Protein AF-A0A7V7E9E5-F1 (afdb_monomer_lite)

Sequence (67 aa):
MSAIKDILEGLKTAIELNSKVVSVAKAVDGLATDMRGIDRRLVRIETIIEITRPDGGTLRIAPSPDK

Structure (mmCIF, N/CA/C/O backbone):
data_AF-A0A7V7E9E5-F1
#
_entry.id   AF-A0A7V7E9E5-F1
#
loop_
_atom_site.group_PDB
_atom_site.id
_atom_site.type_symbol
_atom_site.label_atom_id
_atom_site.label_alt_id
_atom_site.label_comp_id
_atom_site.label_asym_id
_atom_site.label_entity_id
_atom_site.label_seq_id
_atom_site.pdbx_PDB_ins_code
_atom_site.Cartn_x
_atom_site.Cartn_y
_atom_site.Cartn_z
_atom_site.occupancy
_atom_site.B_iso_or_equiv
_atom_site.auth_seq_id
_atom_site.auth_comp_id
_atom_site.auth_asym_id
_atom_site.auth_atom_id
_atom_site.pdbx_PDB_model_num
ATOM 1 N N . MET A 1 1 ? -21.238 10.970 38.420 1.00 52.50 1 MET A N 1
ATOM 2 C CA . MET A 1 1 ? -21.055 10.374 37.078 1.00 52.50 1 MET A CA 1
ATOM 3 C C . MET A 1 1 ? -21.356 8.895 37.196 1.00 52.50 1 MET A C 1
ATOM 5 O O . MET A 1 1 ? -20.908 8.288 38.157 1.00 52.50 1 MET A O 1
ATOM 9 N N . SER A 1 2 ? -22.220 8.357 36.336 1.00 84.00 2 SER A N 1
ATOM 10 C CA . SER A 1 2 ? -22.604 6.942 36.401 1.00 84.00 2 SER A CA 1
ATOM 11 C C . SER A 1 2 ? -21.523 6.111 35.718 1.00 84.00 2 SER A C 1
ATOM 13 O O . SER A 1 2 ? -21.289 6.317 34.532 1.00 84.00 2 SER A O 1
ATOM 15 N N . ALA A 1 3 ? -20.913 5.163 36.432 1.00 86.25 3 ALA A N 1
ATOM 16 C CA . ALA A 1 3 ? -19.863 4.285 35.903 1.00 86.25 3 ALA A CA 1
ATOM 17 C C . ALA A 1 3 ? -20.270 3.568 34.598 1.00 86.25 3 ALA A C 1
ATOM 19 O O . ALA A 1 3 ? -19.435 3.300 33.741 1.00 86.25 3 ALA A O 1
ATOM 20 N N . ILE A 1 4 ? -21.568 3.311 34.404 1.00 88.25 4 ILE A N 1
ATOM 21 C CA . ILE A 1 4 ? -22.110 2.710 33.176 1.00 88.25 4 ILE A CA 1
ATOM 22 C C . ILE A 1 4 ? -21.951 3.647 31.968 1.00 88.25 4 ILE A C 1
ATOM 24 O O . ILE A 1 4 ? -21.663 3.188 30.864 1.00 88.25 4 ILE A O 1
ATOM 28 N N . LYS A 1 5 ? -22.122 4.959 32.166 1.00 90.75 5 LYS A N 1
ATOM 29 C CA . LYS A 1 5 ? -21.975 5.956 31.099 1.00 90.75 5 LYS A CA 1
ATOM 30 C C . LYS A 1 5 ? -20.523 6.027 30.618 1.00 90.75 5 LYS A C 1
ATOM 32 O O . LYS A 1 5 ? -20.294 6.010 29.414 1.00 90.75 5 LYS A O 1
ATOM 37 N N . ASP A 1 6 ? -19.576 6.015 31.551 1.00 92.50 6 ASP A N 1
ATOM 38 C CA . ASP A 1 6 ? -18.144 6.080 31.243 1.00 92.50 6 ASP A CA 1
ATOM 39 C C . ASP A 1 6 ? -17.673 4.803 30.516 1.00 92.50 6 ASP A C 1
ATOM 41 O O . ASP A 1 6 ? -16.905 4.871 29.557 1.00 92.50 6 ASP A O 1
ATOM 45 N N . ILE A 1 7 ? -18.206 3.632 30.897 1.00 90.88 7 ILE A N 1
ATOM 46 C CA . ILE A 1 7 ? -17.949 2.359 30.199 1.00 90.88 7 ILE A CA 1
ATOM 47 C C . ILE A 1 7 ? -18.475 2.397 28.759 1.00 90.88 7 ILE A C 1
ATOM 49 O O . ILE A 1 7 ? -17.759 2.000 27.840 1.00 90.88 7 ILE A O 1
ATOM 53 N N . LEU A 1 8 ? -19.704 2.878 28.541 1.00 92.25 8 LEU A N 1
ATOM 54 C CA . LEU A 1 8 ? -20.300 2.982 27.202 1.00 92.25 8 LEU A CA 1
ATOM 55 C C . LEU A 1 8 ? -19.507 3.927 26.290 1.00 92.25 8 LEU A C 1
ATOM 57 O O . LEU A 1 8 ? -19.316 3.635 25.108 1.00 92.25 8 LEU A O 1
ATOM 61 N N . GLU A 1 9 ? -19.018 5.036 26.836 1.00 94.50 9 GLU A N 1
ATOM 62 C CA . GLU A 1 9 ? -18.197 6.004 26.109 1.00 94.50 9 GLU A CA 1
ATOM 63 C C . GLU A 1 9 ? -16.815 5.435 25.752 1.00 94.50 9 GLU A C 1
ATOM 65 O O . GLU A 1 9 ? -16.352 5.582 24.614 1.00 94.50 9 GLU A O 1
ATOM 70 N N . GLY A 1 10 ? -16.202 4.681 26.669 1.00 92.25 10 GLY A N 1
ATOM 71 C CA . GLY A 1 10 ? -14.978 3.924 26.400 1.00 92.25 10 GLY A CA 1
ATOM 72 C C . GLY A 1 10 ? -15.167 2.872 25.303 1.00 92.25 10 GLY A C 1
ATOM 73 O O . GLY A 1 10 ? -14.345 2.772 24.392 1.00 92.25 10 GLY A O 1
ATOM 74 N N . LEU A 1 11 ? -16.283 2.137 25.331 1.00 93.50 11 LEU A N 1
ATOM 75 C CA . LEU A 1 11 ? -16.612 1.114 24.331 1.00 93.50 11 LEU A CA 1
ATOM 76 C C . LEU A 1 11 ? -16.821 1.725 22.941 1.00 93.50 11 LEU A C 1
ATOM 78 O O . LEU A 1 11 ? -16.277 1.223 21.957 1.00 93.50 11 LEU A O 1
ATOM 82 N N . LYS A 1 12 ? -17.542 2.849 22.859 1.00 94.62 12 LYS A N 1
ATOM 83 C CA . LYS A 1 12 ? -17.709 3.604 21.610 1.00 94.62 12 LYS A CA 1
ATOM 84 C C . LYS A 1 12 ? -16.358 4.050 21.051 1.00 94.62 12 LYS A C 1
ATOM 86 O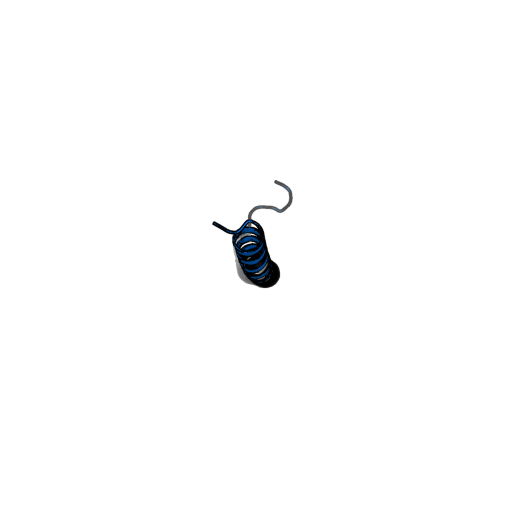 O . LYS A 1 12 ? -16.073 3.823 19.877 1.00 94.62 12 LYS A O 1
ATOM 91 N N . THR A 1 13 ? -15.513 4.620 21.905 1.00 95.69 13 THR A N 1
ATOM 92 C CA . THR A 1 13 ? -14.172 5.076 21.521 1.00 95.69 13 THR A CA 1
ATOM 93 C C . THR A 1 13 ? -13.321 3.916 21.004 1.00 95.69 13 THR A C 1
ATOM 95 O O . THR A 1 13 ? -12.682 4.043 19.962 1.00 95.69 13 THR A O 1
ATOM 98 N N . ALA A 1 14 ? -13.354 2.763 21.678 1.00 94.38 14 ALA A N 1
ATOM 99 C CA . ALA A 1 14 ? -12.622 1.568 21.265 1.00 94.38 14 ALA A CA 1
ATOM 100 C C . ALA A 1 14 ? -13.081 1.040 19.895 1.00 94.38 14 ALA A C 1
ATOM 102 O O . ALA A 1 14 ? -12.246 0.680 19.064 1.00 94.38 14 ALA A O 1
ATOM 103 N N . ILE A 1 15 ? -14.391 1.040 19.627 1.00 94.81 15 ILE A N 1
ATOM 104 C CA . ILE A 1 15 ? 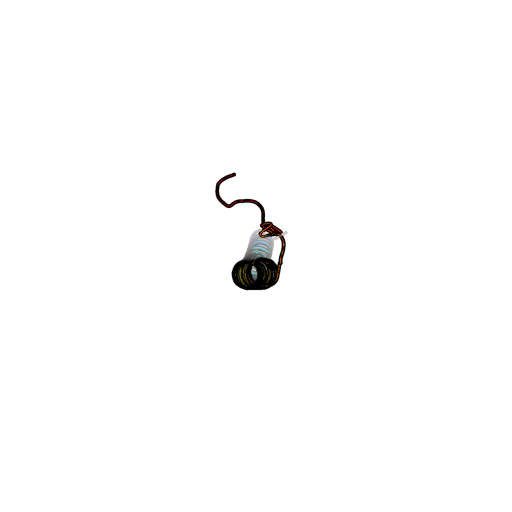-14.949 0.636 18.328 1.00 94.81 15 ILE A CA 1
ATOM 105 C C . ILE A 1 15 ? -14.484 1.587 17.218 1.00 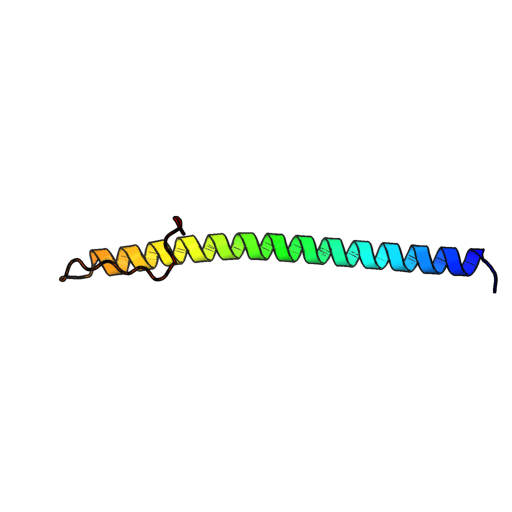94.81 15 ILE A C 1
ATOM 107 O O . ILE A 1 15 ? -14.034 1.134 16.163 1.00 94.81 15 ILE A O 1
ATOM 111 N N . GLU A 1 16 ? -14.546 2.899 17.454 1.00 96.25 16 GLU A N 1
ATOM 112 C CA . GLU A 1 16 ? -14.086 3.901 16.488 1.00 96.25 16 GLU A CA 1
ATOM 113 C C . GLU A 1 16 ? -12.585 3.771 16.202 1.00 96.25 16 GLU A C 1
ATOM 115 O O . GLU A 1 16 ? -12.161 3.843 15.046 1.00 96.25 16 GLU A O 1
ATOM 120 N N . LEU A 1 17 ? -11.778 3.528 17.238 1.00 96.19 17 LEU A N 1
ATOM 121 C CA . LEU A 1 17 ? -10.343 3.280 17.106 1.00 96.19 17 LEU A CA 1
ATOM 122 C C . LEU A 1 17 ? -10.072 2.027 16.277 1.00 96.19 17 LEU A C 1
ATOM 124 O O . LEU A 1 17 ? -9.287 2.085 15.334 1.00 96.19 17 LEU A O 1
ATOM 128 N N . ASN A 1 18 ? -10.769 0.927 16.566 1.00 95.88 18 ASN A N 1
ATOM 129 C CA . ASN A 1 18 ? -10.630 -0.313 15.812 1.00 95.88 18 ASN A CA 1
ATOM 130 C C . ASN A 1 18 ? -10.962 -0.108 14.325 1.00 95.88 18 ASN A C 1
ATOM 132 O O . ASN A 1 18 ? -10.200 -0.521 13.453 1.00 95.88 18 ASN A O 1
ATOM 136 N N . SER A 1 19 ? -12.046 0.612 14.016 1.00 95.88 19 SER A N 1
ATOM 137 C CA . SER A 1 19 ? -12.404 0.927 12.628 1.00 95.88 19 SER A CA 1
ATOM 138 C C . SER A 1 19 ? -11.327 1.753 11.918 1.00 95.88 19 SER A C 1
ATOM 140 O O . SER A 1 19 ? -11.044 1.511 10.742 1.00 95.88 19 SER A O 1
ATOM 142 N N . LYS A 1 20 ? -10.715 2.724 12.608 1.00 96.69 20 LYS A N 1
ATOM 143 C CA . LYS A 1 20 ? -9.615 3.524 12.049 1.00 96.69 20 LYS A CA 1
ATOM 144 C C . LYS A 1 20 ? -8.366 2.672 11.822 1.00 96.69 20 LYS A C 1
ATOM 146 O O . LYS A 1 20 ? -7.760 2.780 10.760 1.00 96.69 20 LYS A O 1
ATOM 151 N N . VAL A 1 21 ? -8.021 1.793 12.764 1.00 97.38 21 VAL A N 1
ATOM 152 C CA . VAL A 1 21 ? -6.879 0.869 12.650 1.00 97.38 21 VAL A CA 1
ATOM 153 C C . VAL A 1 21 ? -7.044 -0.066 11.453 1.00 97.38 21 VAL A C 1
ATOM 155 O O . VAL A 1 21 ? -6.114 -0.207 10.665 1.00 97.38 21 VAL A O 1
ATOM 158 N N . VAL A 1 22 ? -8.233 -0.641 11.253 1.00 97.62 22 VAL A N 1
ATOM 159 C CA . VAL A 1 22 ? -8.522 -1.497 10.090 1.00 97.62 22 VAL A CA 1
ATOM 160 C C . VAL A 1 22 ? -8.370 -0.727 8.773 1.00 97.62 22 VAL A C 1
ATOM 162 O O . VAL A 1 22 ? -7.790 -1.244 7.818 1.00 97.62 22 VAL A O 1
ATOM 165 N N . SER A 1 23 ? -8.843 0.522 8.718 1.00 97.31 23 SER A N 1
ATOM 166 C CA . SER A 1 23 ? -8.686 1.376 7.533 1.00 97.31 23 SER A CA 1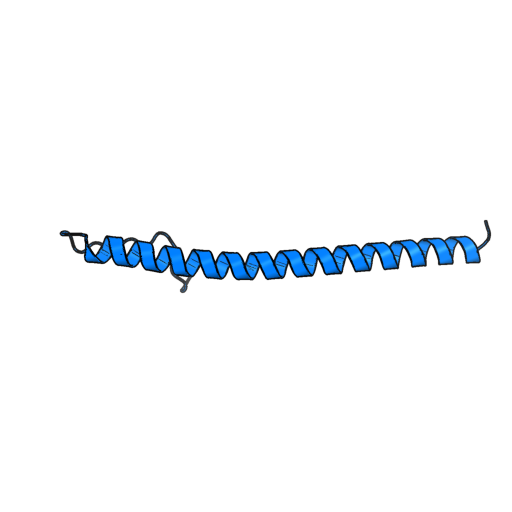
ATOM 167 C C . SER A 1 23 ? -7.212 1.652 7.215 1.00 97.31 23 SER A C 1
ATOM 169 O O . SER A 1 23 ? -6.781 1.505 6.071 1.00 97.31 23 SER A O 1
ATOM 171 N N . VAL A 1 24 ? -6.414 1.975 8.238 1.00 97.62 24 VAL A N 1
ATOM 172 C CA . VAL A 1 24 ? -4.968 2.193 8.091 1.00 97.62 24 VAL A CA 1
ATOM 173 C C . VAL A 1 24 ? -4.267 0.916 7.635 1.00 97.62 24 VAL A C 1
ATOM 175 O O . VAL A 1 24 ? -3.473 0.970 6.701 1.00 97.62 24 VAL A O 1
ATOM 178 N N . ALA A 1 25 ? -4.589 -0.237 8.225 1.00 97.50 25 ALA A N 1
ATOM 179 C CA . ALA A 1 25 ? -4.013 -1.519 7.823 1.00 97.50 25 ALA A CA 1
ATOM 180 C C . ALA A 1 25 ? -4.268 -1.815 6.336 1.00 97.50 25 ALA A C 1
ATOM 182 O O . ALA A 1 25 ? -3.352 -2.205 5.614 1.00 97.50 25 ALA A O 1
ATOM 183 N N . LYS A 1 26 ? -5.486 -1.545 5.852 1.00 98.12 26 LYS A N 1
ATOM 184 C CA . LYS A 1 26 ? -5.832 -1.695 4.434 1.00 98.12 26 LYS A CA 1
ATOM 185 C C . LYS A 1 26 ? -5.059 -0.724 3.535 1.00 98.12 26 LYS A C 1
ATOM 187 O O . LYS A 1 26 ? -4.622 -1.111 2.455 1.00 98.12 26 LYS A O 1
ATOM 192 N N . ALA A 1 27 ? -4.880 0.524 3.967 1.00 97.75 27 ALA A N 1
ATOM 193 C CA . ALA A 1 27 ? -4.098 1.507 3.219 1.00 97.75 27 ALA A CA 1
ATOM 194 C C . ALA A 1 27 ? -2.614 1.111 3.126 1.00 97.75 27 ALA A C 1
ATOM 196 O O . ALA A 1 27 ? -2.008 1.250 2.066 1.00 97.75 27 ALA A O 1
ATOM 197 N N . VAL A 1 28 ? -2.045 0.572 4.209 1.00 98.06 28 VAL A N 1
ATOM 198 C CA . VAL A 1 28 ? -0.663 0.065 4.239 1.00 98.06 28 VAL A CA 1
ATOM 199 C C . VAL A 1 28 ? -0.489 -1.137 3.307 1.00 98.06 28 VAL A C 1
ATOM 201 O O . VAL A 1 28 ? 0.505 -1.201 2.587 1.00 98.06 28 VAL A O 1
ATOM 204 N N . ASP A 1 29 ? -1.454 -2.055 3.264 1.00 97.88 29 ASP A N 1
ATOM 205 C CA . ASP A 1 29 ? -1.423 -3.202 2.346 1.00 97.88 29 ASP A CA 1
ATOM 206 C C . ASP A 1 29 ? -1.492 -2.770 0.866 1.00 97.88 29 ASP A C 1
ATOM 208 O O . ASP A 1 29 ? -0.733 -3.250 0.015 1.00 97.88 29 ASP A O 1
ATOM 212 N N . GLY A 1 30 ? -2.332 -1.771 0.569 1.00 98.00 30 GLY A N 1
ATOM 213 C CA . GLY A 1 30 ? -2.372 -1.122 -0.744 1.00 98.00 30 GLY A CA 1
ATOM 214 C C . GLY A 1 30 ? -1.027 -0.493 -1.117 1.00 98.00 30 GLY A C 1
ATOM 215 O O . GLY A 1 30 ? -0.482 -0.781 -2.182 1.00 98.00 30 GLY A O 1
ATOM 216 N N . LEU A 1 31 ? -0.431 0.277 -0.202 1.00 97.62 31 LEU A N 1
ATOM 217 C CA . LEU A 1 31 ? 0.879 0.897 -0.409 1.00 97.62 31 LEU A CA 1
ATOM 218 C C . LEU A 1 31 ? 1.982 -0.143 -0.662 1.00 97.62 31 LEU A C 1
ATOM 220 O O . LEU A 1 31 ? 2.815 0.044 -1.547 1.00 97.62 31 LEU A O 1
ATOM 224 N N . ALA A 1 32 ? 1.986 -1.256 0.076 1.00 97.12 32 ALA A N 1
ATOM 225 C CA . ALA A 1 32 ? 2.946 -2.339 -0.130 1.00 97.12 32 ALA A CA 1
ATOM 226 C C . ALA A 1 32 ? 2.811 -2.967 -1.529 1.00 97.12 32 ALA A C 1
ATOM 228 O O . ALA A 1 32 ? 3.812 -3.295 -2.176 1.00 97.12 32 ALA A O 1
ATOM 229 N N . THR A 1 33 ? 1.579 -3.101 -2.020 1.00 97.62 33 THR A N 1
ATOM 230 C CA . THR A 1 33 ? 1.297 -3.587 -3.375 1.00 97.62 33 THR A CA 1
ATOM 231 C C . THR A 1 33 ? 1.803 -2.611 -4.437 1.00 97.62 33 THR A C 1
ATOM 233 O O . THR A 1 33 ? 2.477 -3.033 -5.383 1.00 97.62 33 THR A O 1
ATOM 236 N N . ASP A 1 34 ? 1.560 -1.314 -4.253 1.00 97.56 34 ASP A N 1
ATOM 237 C CA . ASP A 1 34 ? 2.023 -0.269 -5.168 1.00 97.56 34 ASP A CA 1
ATOM 238 C C . ASP A 1 34 ? 3.554 -0.198 -5.220 1.00 97.56 34 ASP A C 1
ATOM 240 O O . ASP A 1 34 ? 4.129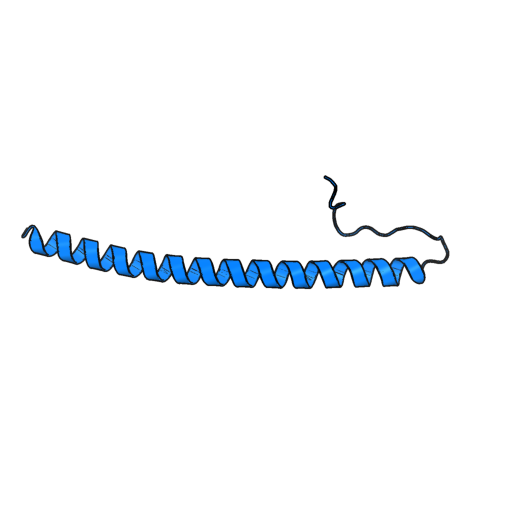 -0.130 -6.309 1.00 97.56 34 ASP A O 1
ATOM 244 N N . MET A 1 35 ? 4.235 -0.317 -4.074 1.00 96.12 35 MET A N 1
ATOM 245 C CA . MET A 1 35 ? 5.702 -0.357 -4.012 1.00 96.12 35 MET A CA 1
ATOM 246 C C . MET A 1 35 ? 6.284 -1.531 -4.809 1.00 96.12 35 MET A C 1
ATOM 248 O O . MET A 1 35 ? 7.210 -1.338 -5.594 1.00 96.12 35 MET A O 1
ATOM 252 N N . ARG A 1 36 ? 5.695 -2.731 -4.708 1.00 94.56 36 ARG A N 1
ATOM 253 C CA . ARG A 1 36 ? 6.083 -3.888 -5.545 1.00 94.56 36 ARG A CA 1
ATOM 254 C C . ARG A 1 36 ? 5.793 -3.665 -7.034 1.00 94.56 36 ARG A C 1
ATOM 256 O O . ARG A 1 36 ? 6.417 -4.278 -7.902 1.00 94.56 36 ARG A O 1
ATOM 263 N N . GLY A 1 37 ? 4.794 -2.847 -7.360 1.00 96.12 37 GLY A N 1
ATOM 264 C CA . GLY A 1 37 ? 4.514 -2.416 -8.729 1.00 96.12 37 GLY A CA 1
ATOM 265 C C . GLY A 1 37 ? 5.595 -1.480 -9.270 1.00 96.12 37 GLY A C 1
ATOM 266 O O . GLY A 1 37 ? 6.052 -1.659 -10.399 1.00 96.12 37 GLY A O 1
ATOM 267 N N . ILE A 1 38 ? 6.022 -0.512 -8.459 1.00 95.25 38 ILE A N 1
ATOM 268 C CA . ILE A 1 38 ? 7.078 0.447 -8.802 1.00 95.25 38 ILE A CA 1
ATOM 269 C C . ILE A 1 38 ? 8.422 -0.259 -8.969 1.00 95.25 38 ILE A C 1
ATOM 271 O O . ILE A 1 38 ? 9.069 -0.043 -9.989 1.00 95.25 38 ILE A O 1
ATOM 275 N N . ASP A 1 39 ? 8.793 -1.145 -8.047 1.00 93.06 39 ASP A N 1
ATOM 276 C CA . ASP A 1 39 ? 10.029 -1.933 -8.116 1.00 93.06 39 ASP A CA 1
ATOM 277 C C . ASP A 1 39 ? 10.159 -2.679 -9.458 1.00 93.06 39 ASP A C 1
ATOM 279 O O . ASP A 1 39 ? 11.105 -2.474 -10.219 1.00 93.06 39 ASP A O 1
ATOM 283 N N . ARG A 1 40 ? 9.111 -3.412 -9.856 1.00 93.06 40 ARG A N 1
ATOM 284 C CA . ARG A 1 40 ? 9.067 -4.094 -11.161 1.00 93.06 40 ARG A CA 1
ATOM 285 C C . ARG A 1 40 ? 9.200 -3.142 -12.351 1.00 93.06 40 ARG A C 1
ATOM 287 O O . ARG A 1 40 ? 9.748 -3.524 -13.384 1.00 93.06 40 ARG A O 1
ATOM 294 N N . ARG A 1 41 ? 8.672 -1.918 -12.255 1.00 93.75 41 ARG A N 1
ATOM 295 C CA . ARG A 1 41 ? 8.804 -0.908 -13.318 1.00 93.75 41 ARG A CA 1
ATOM 296 C C . ARG A 1 41 ? 10.214 -0.330 -13.369 1.00 93.75 41 ARG A C 1
ATOM 298 O O . ARG A 1 41 ? 10.703 -0.120 -14.474 1.00 93.75 41 ARG A O 1
ATOM 305 N N . LEU A 1 42 ? 10.852 -0.112 -12.221 1.00 92.75 42 LEU A N 1
ATOM 306 C CA . LEU A 1 42 ? 12.237 0.346 -12.140 1.00 92.75 42 LEU A CA 1
ATOM 307 C C . LEU A 1 42 ? 13.179 -0.677 -12.768 1.00 92.75 42 LEU A C 1
ATOM 309 O O . LEU A 1 42 ? 13.896 -0.313 -13.690 1.00 92.75 42 LEU A O 1
ATOM 313 N N . VAL A 1 43 ? 13.064 -1.958 -12.408 1.00 90.88 43 VAL A N 1
ATOM 314 C CA . VAL A 1 43 ? 13.869 -3.035 -13.015 1.00 90.88 43 VAL A CA 1
ATOM 315 C C . VAL A 1 43 ? 13.726 -3.065 -14.542 1.00 90.88 43 VAL A C 1
ATOM 317 O O . VAL A 1 43 ? 14.708 -3.211 -15.269 1.00 90.88 43 VAL A O 1
ATOM 320 N N . ARG A 1 44 ? 12.506 -2.885 -15.073 1.00 90.62 44 ARG A N 1
ATOM 321 C CA . ARG A 1 44 ? 12.287 -2.822 -16.533 1.00 90.62 44 ARG A CA 1
ATOM 322 C C . ARG A 1 44 ? 12.954 -1.602 -17.167 1.00 90.62 44 ARG A C 1
ATOM 324 O O . ARG A 1 44 ? 13.476 -1.720 -18.271 1.00 90.62 44 ARG A O 1
ATOM 331 N N . ILE A 1 45 ? 12.926 -0.449 -16.500 1.00 91.56 45 ILE A N 1
ATOM 332 C CA . ILE A 1 45 ? 13.584 0.775 -16.976 1.00 91.56 45 ILE A CA 1
ATOM 333 C C . ILE A 1 45 ? 15.104 0.602 -16.960 1.00 91.56 45 ILE A C 1
ATOM 335 O O . ILE A 1 45 ? 15.741 0.898 -17.967 1.00 91.56 45 ILE A O 1
ATOM 339 N N . GLU A 1 46 ? 15.664 0.080 -15.867 1.00 89.12 46 GLU A N 1
ATOM 340 C CA . GLU A 1 46 ? 17.086 -0.264 -15.749 1.00 89.12 46 GLU A CA 1
ATOM 341 C C . GLU A 1 46 ? 17.502 -1.180 -16.903 1.00 89.12 46 GLU A C 1
ATOM 343 O O . GLU A 1 46 ? 18.394 -0.829 -17.668 1.00 89.12 46 GLU A O 1
ATOM 348 N N . THR A 1 47 ? 16.752 -2.262 -17.135 1.00 89.38 47 THR A N 1
ATOM 349 C CA . THR A 1 47 ? 17.018 -3.209 -18.230 1.00 89.38 47 THR A CA 1
ATOM 350 C C . THR A 1 47 ? 17.019 -2.524 -19.601 1.00 89.38 47 THR A C 1
ATOM 352 O O . THR A 1 47 ? 17.927 -2.743 -20.396 1.00 89.38 47 THR A O 1
ATOM 355 N N . ILE A 1 48 ? 16.015 -1.689 -19.908 1.00 89.62 48 ILE A N 1
ATOM 356 C CA . ILE A 1 48 ? 15.932 -0.985 -21.202 1.00 89.62 48 ILE A CA 1
ATOM 357 C C . ILE A 1 48 ? 17.131 -0.049 -21.391 1.00 89.62 48 ILE A C 1
ATOM 359 O O . ILE A 1 48 ? 17.687 0.035 -22.488 1.00 89.62 48 ILE A O 1
ATOM 363 N N . ILE A 1 49 ? 17.534 0.660 -20.339 1.00 89.00 49 ILE A N 1
ATOM 364 C CA . ILE A 1 49 ? 18.682 1.565 -20.398 1.00 89.00 49 ILE A CA 1
ATOM 365 C C . ILE A 1 49 ? 19.977 0.770 -20.592 1.00 89.00 49 ILE A C 1
ATOM 367 O O . ILE A 1 49 ? 20.806 1.161 -21.409 1.00 89.00 49 ILE A O 1
ATOM 371 N N . GLU A 1 50 ? 20.134 -0.358 -19.903 1.00 87.81 50 GLU A N 1
ATOM 372 C CA . GLU A 1 50 ? 21.315 -1.216 -20.015 1.00 87.81 50 GLU A CA 1
ATOM 373 C C . GLU A 1 50 ? 21.472 -1.810 -21.421 1.00 87.81 50 GLU A C 1
ATOM 375 O O . GLU A 1 50 ? 22.550 -1.718 -22.001 1.00 87.81 50 GLU A O 1
ATOM 380 N N . ILE A 1 51 ? 20.402 -2.343 -22.027 1.00 87.94 51 ILE A N 1
ATOM 381 C CA . ILE A 1 51 ? 20.485 -2.934 -23.379 1.00 87.94 51 ILE A CA 1
ATOM 382 C C . ILE A 1 51 ? 20.708 -1.893 -24.483 1.00 87.94 51 ILE A C 1
ATOM 384 O O . ILE A 1 51 ? 21.199 -2.229 -25.558 1.00 87.94 51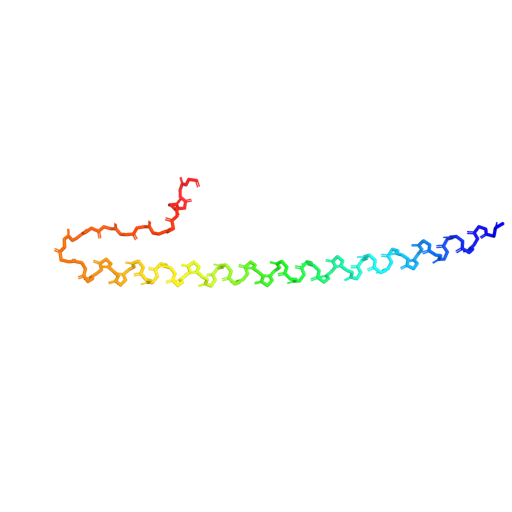 ILE A O 1
ATOM 388 N N . THR A 1 52 ? 20.304 -0.641 -24.252 1.00 88.56 52 THR A N 1
ATOM 389 C CA . THR A 1 52 ? 20.466 0.447 -25.228 1.00 88.56 52 THR A CA 1
ATOM 390 C C . THR A 1 52 ? 21.789 1.184 -25.062 1.00 88.56 52 THR A C 1
ATOM 392 O O . THR A 1 52 ? 22.149 1.990 -25.923 1.00 88.56 52 THR A O 1
ATOM 395 N N . ARG A 1 53 ? 22.537 0.907 -23.987 1.00 85.06 53 ARG A N 1
ATOM 396 C CA . ARG A 1 53 ? 23.813 1.554 -23.702 1.00 85.06 53 ARG A CA 1
ATOM 397 C C . ARG A 1 53 ? 24.929 0.970 -24.569 1.00 85.06 53 ARG A C 1
ATOM 399 O O . ARG A 1 53 ? 25.253 -0.208 -24.437 1.00 85.06 53 ARG A O 1
ATOM 406 N N . PRO A 1 54 ? 25.593 1.786 -25.401 1.00 78.38 54 PRO A N 1
ATOM 407 C CA . PRO A 1 54 ? 26.722 1.320 -26.202 1.00 78.38 54 PRO A CA 1
ATOM 408 C C . PRO A 1 54 ? 27.986 1.057 -25.367 1.00 78.38 54 PRO A C 1
ATOM 410 O O . PRO A 1 54 ? 28.902 0.399 -25.849 1.00 78.38 54 PRO A O 1
ATOM 413 N N . ASP A 1 55 ? 28.050 1.563 -24.131 1.00 82.38 55 ASP A N 1
ATOM 414 C CA . ASP A 1 55 ? 29.204 1.426 -23.234 1.00 82.38 55 ASP A CA 1
ATOM 415 C C . ASP A 1 55 ? 29.143 0.191 -22.315 1.00 82.38 55 ASP A C 1
ATOM 417 O O . ASP A 1 55 ? 30.081 -0.048 -21.555 1.00 82.38 55 ASP A O 1
ATOM 421 N N . GLY A 1 56 ? 28.056 -0.593 -22.368 1.00 75.69 56 GLY A N 1
ATOM 422 C CA . GLY A 1 56 ? 27.867 -1.787 -21.536 1.00 75.69 56 GLY A CA 1
ATOM 423 C C . GLY A 1 56 ? 27.770 -1.510 -20.029 1.00 75.69 56 GLY A C 1
ATOM 424 O O . GLY A 1 56 ? 27.907 -2.437 -19.230 1.00 75.69 56 GLY A O 1
ATOM 425 N N . GLY A 1 57 ? 27.572 -0.252 -19.620 1.00 76.44 57 GLY A N 1
ATOM 426 C CA . GLY A 1 57 ? 27.449 0.114 -18.211 1.00 76.44 57 GLY A CA 1
ATOM 427 C C . GLY A 1 57 ? 26.112 -0.318 -17.605 1.00 76.44 57 GLY A C 1
ATOM 428 O O . GLY A 1 57 ? 25.068 -0.193 -18.243 1.00 76.44 57 GLY A O 1
ATOM 429 N N . THR A 1 58 ? 26.142 -0.776 -16.351 1.00 75.62 58 THR A N 1
ATOM 430 C CA . THR A 1 58 ? 24.936 -1.108 -15.580 1.00 75.62 58 THR A CA 1
ATOM 431 C C . THR A 1 58 ? 24.361 0.130 -14.897 1.00 75.62 58 THR A C 1
ATOM 433 O O . THR A 1 58 ? 25.101 0.952 -14.347 1.00 75.62 58 THR A O 1
ATOM 436 N N . LEU A 1 59 ? 23.035 0.277 -14.921 1.00 75.50 59 LEU A N 1
ATOM 437 C CA . LEU A 1 59 ? 22.335 1.349 -14.218 1.00 75.50 59 LEU A CA 1
ATOM 438 C C . LEU A 1 59 ? 21.496 0.734 -13.104 1.00 75.50 59 LEU A C 1
ATOM 440 O O . LEU A 1 59 ? 20.463 0.132 -13.361 1.00 75.50 59 LEU A O 1
ATOM 444 N N . ARG A 1 60 ? 21.920 0.949 -11.857 1.00 72.44 60 ARG A N 1
ATOM 445 C CA . ARG A 1 60 ? 21.161 0.553 -10.667 1.00 72.44 60 ARG A CA 1
ATOM 446 C C . ARG A 1 60 ? 20.562 1.785 -10.009 1.00 72.44 60 ARG A C 1
ATOM 448 O O . ARG A 1 60 ? 21.263 2.543 -9.343 1.00 72.44 60 ARG A O 1
ATOM 455 N N . ILE A 1 61 ? 19.275 1.995 -10.249 1.00 73.69 61 ILE A N 1
ATOM 456 C CA . ILE A 1 61 ? 18.455 3.022 -9.607 1.00 73.69 61 ILE A CA 1
ATOM 457 C C . ILE A 1 61 ? 17.953 2.490 -8.256 1.00 73.69 61 ILE A C 1
ATOM 459 O O . ILE A 1 61 ? 17.866 3.252 -7.294 1.00 73.69 61 ILE A O 1
ATOM 463 N N . ALA A 1 62 ? 17.676 1.186 -8.156 1.00 62.03 62 ALA A N 1
ATOM 464 C CA . ALA A 1 62 ? 17.362 0.518 -6.896 1.00 62.03 62 ALA A CA 1
ATOM 465 C C . ALA A 1 62 ? 18.637 0.081 -6.130 1.00 62.03 62 ALA A C 1
ATOM 467 O O . ALA A 1 62 ? 19.611 -0.368 -6.747 1.00 62.03 62 ALA A O 1
ATOM 468 N N . PRO A 1 63 ? 18.665 0.167 -4.780 1.00 60.88 63 PRO A N 1
ATOM 469 C CA . PRO A 1 63 ? 19.713 -0.459 -3.978 1.00 60.88 63 PRO A CA 1
ATOM 470 C C . PRO A 1 63 ? 19.729 -1.971 -4.223 1.00 60.88 63 PRO A C 1
ATOM 472 O O . PRO A 1 63 ? 18.677 -2.593 -4.353 1.00 60.88 63 PRO A O 1
ATOM 475 N N . SER A 1 64 ? 20.923 -2.567 -4.281 1.00 55.50 64 SER A N 1
ATOM 476 C CA . SER A 1 64 ? 21.067 -4.017 -4.451 1.00 55.50 64 SER A CA 1
ATOM 477 C C . SER A 1 64 ? 20.284 -4.746 -3.345 1.00 55.50 64 SER A C 1
ATOM 479 O O . SER A 1 64 ? 20.488 -4.399 -2.183 1.00 55.50 64 SER A O 1
ATOM 481 N N . PRO A 1 65 ? 19.459 -5.761 -3.665 1.00 57.59 65 PRO A N 1
ATOM 482 C CA . PRO A 1 65 ? 18.668 -6.501 -2.673 1.00 57.59 65 PRO A CA 1
ATOM 483 C C . PRO A 1 65 ? 19.517 -7.277 -1.644 1.00 57.59 65 PRO A C 1
ATOM 485 O O . PRO A 1 65 ? 18.972 -7.804 -0.680 1.00 57.59 65 PRO A O 1
ATOM 488 N N . ASP A 1 66 ? 20.842 -7.316 -1.827 1.00 58.91 66 ASP A N 1
ATOM 489 C CA . ASP A 1 66 ? 21.820 -7.982 -0.957 1.00 58.91 66 ASP A CA 1
ATOM 490 C C . ASP A 1 66 ? 22.437 -7.063 0.125 1.00 58.91 66 ASP A C 1
ATOM 492 O O . ASP A 1 66 ? 23.515 -7.366 0.644 1.00 58.91 66 ASP A O 1
ATOM 496 N N . LYS A 1 67 ? 21.820 -5.917 0.444 1.00 46.44 67 LYS A N 1
ATOM 497 C CA . LYS A 1 67 ? 22.270 -5.010 1.517 1.00 46.44 67 LYS A CA 1
ATOM 498 C C . LYS A 1 67 ? 21.145 -4.600 2.453 1.00 46.44 67 LYS A C 1
ATOM 500 O O . LYS A 1 67 ? 20.061 -4.248 1.945 1.00 46.44 67 LYS A O 1
#

Radius of gyration: 24.25 Å; chains: 1; bounding box: 52×18×63 Å

Secondary structure (DSSP, 8-state):
--HHHHHHHHHHHHHHHHHHHHHHHHHHHHHHHHHHHHHHHHHHHHHHHHHH-TT------SPPTT-

pLDDT: mean 87.63, std 12.67, range [46.44, 98.12]

Foldseek 3Di:
DDPVVVVVVVVVVVVVVVVVVVVVVVVVVVVVVVVVVVVVVQVVVQVVCQVPDPVNDGDDPDDDPVD